Protein AF-A0A496Y6S0-F1 (afdb_monomer_lite)

Sequence (175 aa):
MVSLDLTGMTSREINRKLKELIKTEDEIEVVNTHSVHNFATALIGEGRITIRGSTGFYTGGFLEGPTLVVKGNTGWYTGDNMMSGEIIVEMNTGSNVAPSMLGGTIVVKGNSGSRAGWGMKGGNLIICGNVGRWTGKMTLGGRIIILGKVGEAIGESMYNGVIHVLDEAAEGKLG

Radius of gyration: 15.66 Å; chains: 1; bounding box: 40×30×44 Å

pLDDT: mean 98.22, std 1.47, range [82.19, 98.94]

Structure (mmCIF, N/CA/C/O backbone):
data_AF-A0A496Y6S0-F1
#
_entry.id   AF-A0A496Y6S0-F1
#
loop_
_atom_site.group_PDB
_atom_site.id
_atom_site.type_symbol
_atom_site.label_atom_id
_atom_site.label_alt_id
_atom_site.label_comp_id
_atom_site.label_asym_id
_atom_site.label_entity_id
_atom_site.label_seq_id
_atom_site.pdbx_PDB_ins_code
_atom_site.Cartn_x
_atom_site.Cartn_y
_atom_site.Cartn_z
_atom_site.occupancy
_atom_site.B_iso_or_equiv
_atom_site.auth_seq_id
_atom_site.auth_comp_id
_atom_site.auth_asym_id
_atom_site.auth_atom_id
_atom_site.pdbx_PDB_model_num
ATOM 1 N N . MET A 1 1 ? -19.495 -2.754 12.887 1.00 82.19 1 MET A N 1
ATOM 2 C CA . MET A 1 1 ? -18.918 -1.638 12.113 1.00 82.19 1 MET A CA 1
ATOM 3 C C . MET A 1 1 ? -19.092 -0.335 12.883 1.00 82.19 1 MET A C 1
ATOM 5 O O . MET A 1 1 ? -20.218 0.137 13.013 1.00 82.19 1 MET A O 1
ATOM 9 N N . VAL A 1 2 ? -17.998 0.226 13.404 1.00 96.81 2 VAL A N 1
ATOM 10 C CA . VAL A 1 2 ? -17.956 1.547 14.065 1.00 96.81 2 VAL A CA 1
ATOM 11 C C . VAL A 1 2 ? -17.439 2.609 13.087 1.00 96.81 2 VAL A C 1
ATOM 13 O O . VAL A 1 2 ? -16.637 2.288 12.215 1.00 96.81 2 VAL A O 1
ATOM 16 N N . SER A 1 3 ? -17.865 3.869 13.218 1.00 97.81 3 SER A N 1
ATOM 17 C CA . SER A 1 3 ? -17.358 4.982 12.399 1.00 97.81 3 SER A CA 1
ATOM 18 C C . SER A 1 3 ? -16.463 5.919 13.217 1.00 97.81 3 SER A C 1
ATOM 20 O O . SER A 1 3 ? -16.780 6.248 14.362 1.00 97.81 3 SER A O 1
ATOM 22 N N . LEU A 1 4 ? -15.342 6.346 12.633 1.00 98.38 4 LEU A N 1
ATOM 23 C CA . LEU A 1 4 ? -14.383 7.297 13.189 1.00 98.38 4 LEU A CA 1
ATOM 24 C C . LEU A 1 4 ? -14.234 8.500 12.246 1.00 98.38 4 LEU A C 1
ATOM 26 O O . LEU A 1 4 ? -13.678 8.391 11.152 1.00 98.38 4 LEU A O 1
ATOM 30 N N . ASP A 1 5 ? -14.698 9.660 12.699 1.00 98.38 5 ASP A N 1
ATOM 31 C CA . ASP A 1 5 ? -14.516 10.946 12.023 1.00 98.38 5 ASP A CA 1
ATOM 32 C C . ASP A 1 5 ? -13.201 11.597 12.471 1.00 98.38 5 ASP A C 1
ATOM 34 O O . ASP A 1 5 ? -12.959 11.723 13.671 1.00 98.38 5 ASP A O 1
ATOM 38 N N . LEU A 1 6 ? -12.347 11.989 11.520 1.00 98.38 6 LEU A N 1
ATOM 39 C CA . LEU A 1 6 ? -11.034 12.580 11.805 1.00 98.38 6 LEU A CA 1
ATOM 40 C C . LEU A 1 6 ? -11.040 14.116 11.874 1.00 98.38 6 LEU A C 1
ATOM 42 O O . LEU A 1 6 ? -9.980 14.722 12.054 1.00 98.38 6 LEU A O 1
ATOM 46 N N . THR A 1 7 ? -12.198 14.763 11.737 1.00 97.88 7 THR A N 1
ATOM 47 C CA . THR A 1 7 ? -12.316 16.227 11.739 1.00 97.88 7 THR A CA 1
ATOM 48 C C . THR A 1 7 ? -11.726 16.822 13.018 1.00 97.88 7 THR A C 1
ATOM 50 O O . THR A 1 7 ? -12.142 16.503 14.130 1.00 97.88 7 THR A O 1
ATOM 53 N N . GLY A 1 8 ? -10.741 17.710 12.859 1.00 96.94 8 GLY A N 1
ATOM 54 C CA . GLY A 1 8 ? -10.075 18.379 13.980 1.00 96.94 8 GLY A CA 1
ATOM 55 C C . GLY A 1 8 ? -9.137 17.489 14.805 1.00 96.94 8 GLY A C 1
ATOM 56 O O . GLY A 1 8 ? -8.588 17.968 15.793 1.00 96.94 8 GLY A O 1
ATOM 57 N N . MET A 1 9 ? -8.920 16.229 14.413 1.00 98.25 9 MET A N 1
ATOM 58 C CA . MET A 1 9 ? -8.005 15.323 15.106 1.00 98.25 9 MET A CA 1
ATOM 59 C C . MET A 1 9 ? -6.579 15.424 14.558 1.00 98.25 9 MET A C 1
ATOM 61 O O . MET A 1 9 ? -6.340 15.485 13.352 1.00 98.25 9 MET A O 1
ATOM 65 N N . THR A 1 10 ? -5.598 15.345 15.450 1.00 97.69 10 THR A N 1
ATOM 66 C CA . THR A 1 10 ? -4.185 15.190 15.081 1.00 97.69 10 THR A CA 1
ATOM 67 C C . THR A 1 10 ? -3.850 13.734 14.740 1.00 97.69 10 THR A C 1
ATOM 69 O O . THR A 1 10 ? -4.450 12.806 15.285 1.00 97.69 10 THR A O 1
ATOM 72 N N . SER A 1 11 ? -2.805 13.483 13.936 1.00 96.56 11 SER A N 1
ATOM 73 C CA . SER A 1 11 ? -2.339 12.112 13.636 1.00 96.56 11 SER A CA 1
ATOM 74 C C . SER A 1 11 ? -2.120 11.261 14.895 1.00 96.56 11 SER A C 1
ATOM 76 O O . SER A 1 11 ? -2.402 10.063 14.895 1.00 96.56 11 SER A O 1
ATOM 78 N N . ARG A 1 12 ? -1.643 11.855 15.997 1.00 97.88 12 ARG A N 1
ATOM 79 C CA . ARG A 1 12 ? -1.408 11.132 17.257 1.00 97.88 12 ARG A CA 1
ATOM 80 C C . ARG A 1 12 ? -2.712 10.670 17.905 1.00 97.88 12 ARG A C 1
ATOM 82 O O . ARG A 1 12 ? -2.788 9.538 18.379 1.00 97.88 12 ARG A O 1
ATOM 89 N N . GLU A 1 13 ? -3.727 11.528 17.929 1.00 98.44 13 GLU A N 1
ATOM 90 C CA . GLU A 1 13 ? -5.043 11.193 18.478 1.00 98.44 13 GLU A CA 1
ATOM 91 C C . GLU A 1 13 ? -5.731 10.118 17.649 1.00 98.44 13 GLU A C 1
ATOM 93 O O . GLU A 1 13 ? -6.278 9.176 18.219 1.00 98.44 13 GLU A O 1
ATOM 98 N N . ILE A 1 14 ? -5.622 10.221 16.323 1.00 98.50 14 ILE A N 1
ATOM 99 C CA . ILE A 1 14 ? -6.166 9.245 15.377 1.00 98.50 14 ILE A CA 1
ATOM 100 C C . ILE A 1 14 ? -5.557 7.867 15.633 1.00 98.50 14 ILE A C 1
ATOM 102 O O . ILE A 1 14 ? -6.287 6.912 15.884 1.00 98.50 14 ILE A O 1
ATOM 106 N N . ASN A 1 15 ? -4.224 7.755 15.652 1.00 98.44 15 ASN A N 1
ATOM 107 C CA . ASN A 1 15 ? -3.562 6.467 15.882 1.00 98.44 15 ASN A CA 1
ATOM 108 C C . ASN A 1 15 ? -3.866 5.893 17.266 1.00 98.44 15 ASN A C 1
ATOM 110 O O . ASN A 1 15 ? -4.074 4.690 17.392 1.00 98.44 15 ASN A O 1
ATOM 114 N N . ARG A 1 16 ? -3.932 6.732 18.306 1.00 98.62 16 ARG A N 1
ATOM 115 C CA . ARG A 1 16 ? -4.341 6.276 19.640 1.00 98.62 16 ARG A CA 1
ATOM 116 C C . ARG A 1 16 ? -5.763 5.716 19.610 1.00 98.62 16 ARG A C 1
ATOM 118 O O . ARG A 1 16 ? -6.000 4.659 20.176 1.00 98.62 16 ARG A O 1
ATOM 125 N N . LYS A 1 17 ? -6.695 6.399 18.942 1.00 98.44 17 LYS A N 1
ATOM 126 C CA . LYS A 1 17 ? -8.088 5.954 18.852 1.00 98.44 17 LYS A CA 1
ATOM 127 C C . LYS A 1 17 ? -8.214 4.649 18.067 1.00 98.44 17 LYS A C 1
ATOM 129 O O . LYS A 1 17 ? -8.893 3.748 18.540 1.00 98.44 17 LYS A O 1
ATOM 134 N N . LEU A 1 18 ? -7.514 4.517 16.939 1.00 98.50 18 LEU A N 1
ATOM 135 C CA . LEU A 1 18 ? -7.469 3.274 16.161 1.00 98.50 18 LEU A CA 1
ATOM 136 C C . LEU A 1 18 ? -6.934 2.097 16.984 1.00 98.50 18 LEU A C 1
ATOM 138 O O . LEU A 1 18 ? -7.529 1.027 16.943 1.00 98.50 18 LEU A O 1
ATOM 142 N N . LYS A 1 19 ? -5.869 2.301 17.774 1.00 98.38 19 LYS A N 1
ATOM 143 C CA . LYS A 1 19 ? -5.314 1.265 18.665 1.00 98.38 19 LYS A CA 1
ATOM 144 C C . LYS A 1 19 ? -6.300 0.787 19.723 1.00 98.38 19 LYS A C 1
ATOM 146 O O . LYS A 1 19 ? -6.219 -0.365 20.124 1.00 98.38 19 LYS A O 1
ATOM 151 N N . GLU A 1 20 ? -7.191 1.652 20.199 1.00 98.31 20 GLU A N 1
ATOM 152 C CA . GLU A 1 20 ? -8.236 1.233 21.136 1.00 98.31 20 GLU A CA 1
ATOM 153 C C . GLU A 1 20 ? -9.393 0.538 20.421 1.00 98.31 20 GLU A C 1
ATOM 155 O O . GLU A 1 20 ? -9.823 -0.518 20.868 1.00 98.31 20 GLU A O 1
ATOM 160 N N . LEU A 1 21 ? -9.856 1.087 19.294 1.00 98.38 21 LEU A N 1
ATOM 161 C CA . LEU A 1 21 ? -10.976 0.514 18.545 1.00 98.38 21 LEU A CA 1
ATOM 162 C C . LEU A 1 21 ? -10.656 -0.888 18.017 1.00 98.38 21 LEU A C 1
ATOM 164 O O . LEU A 1 21 ? -11.480 -1.779 18.149 1.00 98.38 21 LEU A O 1
ATOM 168 N N . ILE A 1 22 ? -9.453 -1.119 17.487 1.00 97.75 22 ILE A N 1
ATOM 169 C CA . ILE A 1 22 ? -9.102 -2.412 16.877 1.00 97.75 22 ILE A CA 1
ATOM 170 C C . ILE A 1 22 ? -9.018 -3.575 17.878 1.00 97.75 22 ILE A C 1
ATOM 172 O O . ILE A 1 22 ? -8.963 -4.732 17.486 1.00 97.75 22 ILE A O 1
ATOM 176 N N . LYS A 1 23 ? -8.999 -3.287 19.185 1.00 97.69 23 LYS A N 1
ATOM 177 C CA . LYS A 1 23 ? -9.045 -4.325 20.226 1.00 97.69 23 LYS A CA 1
ATOM 178 C C . LYS A 1 23 ? -10.447 -4.896 20.421 1.00 97.69 23 LYS A C 1
ATOM 180 O O . LYS A 1 23 ? -10.576 -5.969 21.000 1.00 97.69 23 LYS A O 1
ATOM 185 N N . THR A 1 24 ? -11.479 -4.144 20.045 1.00 97.31 24 THR A N 1
ATOM 186 C CA . THR A 1 24 ? -12.881 -4.483 20.328 1.00 97.31 24 THR A CA 1
ATOM 187 C C . THR A 1 24 ? -13.752 -4.523 19.079 1.00 97.31 24 THR A C 1
ATOM 189 O O . THR A 1 24 ? -14.864 -5.031 19.144 1.00 97.31 24 THR A O 1
ATOM 192 N N . GLU A 1 25 ? -13.273 -3.978 17.962 1.00 98.06 25 GLU A N 1
ATOM 193 C CA . GLU A 1 25 ? -14.028 -3.811 16.727 1.00 98.06 25 GLU A CA 1
ATOM 194 C C . GLU A 1 25 ? -13.308 -4.494 15.563 1.00 98.06 25 GLU A C 1
ATOM 196 O O . GLU A 1 25 ? -12.205 -4.094 15.188 1.00 98.06 25 GLU A O 1
ATOM 201 N N . ASP A 1 26 ? -13.979 -5.453 14.926 1.00 97.25 26 ASP A N 1
ATOM 202 C CA . ASP A 1 26 ? -13.454 -6.135 13.735 1.00 97.25 26 ASP A CA 1
ATOM 203 C C . ASP A 1 26 ? -13.571 -5.279 12.462 1.00 97.25 26 ASP A C 1
ATOM 205 O O . ASP A 1 26 ? -12.864 -5.505 11.479 1.00 97.25 26 ASP A O 1
ATOM 209 N N . GLU A 1 27 ? -14.466 -4.285 12.459 1.00 98.50 27 GLU A N 1
ATOM 210 C CA . GLU A 1 27 ? -14.721 -3.406 11.315 1.00 98.50 27 GLU A CA 1
ATOM 211 C C . GLU A 1 27 ? -14.843 -1.939 11.735 1.00 98.50 27 GLU A C 1
ATOM 213 O O . GLU A 1 27 ? -15.764 -1.552 12.464 1.00 98.50 27 GLU A O 1
ATOM 218 N N . ILE A 1 28 ? -13.954 -1.103 11.198 1.00 98.75 28 ILE A N 1
ATOM 219 C CA . ILE A 1 28 ? -13.896 0.338 11.460 1.00 98.75 28 ILE A CA 1
ATOM 220 C C . ILE A 1 28 ? -13.996 1.085 10.127 1.00 98.75 28 ILE A C 1
ATOM 222 O O . ILE A 1 28 ? -13.210 0.856 9.209 1.00 98.75 28 ILE A O 1
ATOM 226 N N . GLU A 1 29 ? -14.933 2.018 10.012 1.00 98.81 29 GLU A N 1
ATOM 227 C CA . GLU A 1 29 ? -14.994 2.972 8.908 1.00 98.81 29 GLU A CA 1
ATOM 228 C C . GLU A 1 29 ? -14.384 4.308 9.339 1.00 98.81 29 GLU A C 1
ATOM 230 O O . GLU A 1 29 ? -14.641 4.793 10.436 1.00 98.81 29 GLU A O 1
ATOM 235 N N . VAL A 1 30 ? -13.572 4.914 8.478 1.00 98.69 30 VAL A N 1
ATOM 236 C CA . VAL A 1 30 ? -12.914 6.197 8.738 1.00 98.69 30 VAL A CA 1
ATOM 237 C C . VAL A 1 30 ? -13.331 7.211 7.685 1.00 98.69 30 VAL A C 1
ATOM 239 O O . VAL A 1 30 ? -13.197 6.947 6.490 1.00 98.69 30 VAL A O 1
ATOM 242 N N . VAL A 1 31 ? -13.801 8.378 8.119 1.00 98.62 31 VAL A N 1
ATOM 243 C CA . VAL A 1 31 ? -14.306 9.460 7.256 1.00 98.62 31 VAL A CA 1
ATOM 244 C C . VAL A 1 31 ? -13.574 10.777 7.530 1.00 98.62 31 VAL A C 1
ATOM 246 O O . VAL A 1 31 ? -12.846 10.893 8.515 1.00 98.62 31 VAL A O 1
ATOM 249 N N . ASN A 1 32 ? -13.748 11.764 6.642 1.00 98.06 32 ASN A N 1
ATOM 250 C CA . ASN A 1 32 ? -13.146 13.101 6.762 1.00 98.06 32 ASN A CA 1
ATOM 251 C C . ASN A 1 32 ? -11.625 13.045 6.975 1.00 98.06 32 ASN A C 1
ATOM 253 O O . ASN A 1 32 ? -11.064 13.623 7.895 1.00 98.06 32 ASN A O 1
ATOM 257 N N . THR A 1 33 ? 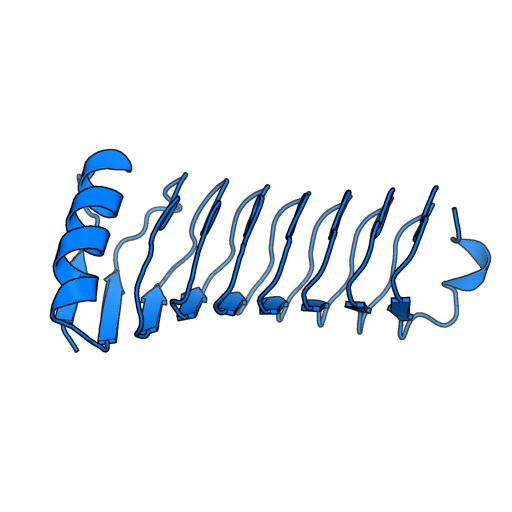-10.937 12.291 6.118 1.00 96.06 33 THR A N 1
ATOM 258 C CA . THR A 1 33 ? -9.537 11.899 6.340 1.00 96.06 33 THR A CA 1
ATOM 259 C C . THR A 1 33 ? -8.527 13.021 6.140 1.00 96.06 33 THR A C 1
ATOM 261 O O . THR A 1 33 ? -7.405 12.922 6.634 1.00 96.06 33 THR A O 1
ATOM 264 N N . HIS A 1 34 ? -8.895 14.046 5.364 1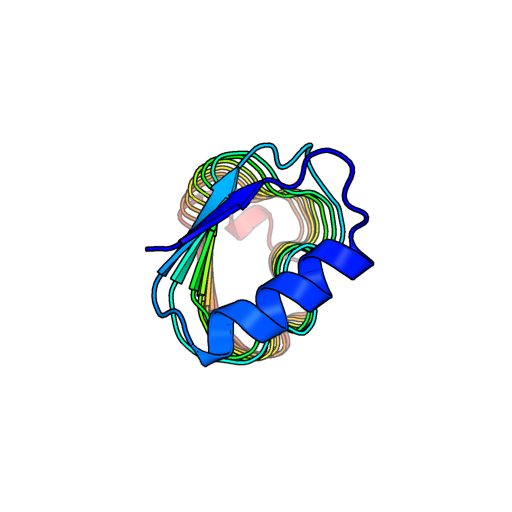.00 94.75 34 HIS A N 1
ATOM 265 C CA . HIS A 1 34 ? -8.072 15.217 5.046 1.00 94.75 34 HIS A CA 1
ATOM 266 C C . HIS A 1 34 ? -6.619 14.883 4.643 1.00 94.75 34 HIS A C 1
ATOM 268 O O . HIS A 1 34 ? -5.698 15.641 4.935 1.00 94.75 34 HIS A O 1
ATOM 274 N N . SER A 1 35 ? -6.401 13.739 3.976 1.00 96.44 35 SER A N 1
ATOM 275 C CA . SER A 1 35 ? -5.074 13.254 3.559 1.00 96.44 35 SER A CA 1
ATOM 276 C C . SER A 1 35 ? -4.044 13.199 4.698 1.00 96.44 35 SER A C 1
ATOM 278 O O . SER A 1 35 ? -2.849 13.430 4.488 1.00 96.44 35 SER A O 1
ATOM 280 N N . VAL A 1 36 ? -4.505 12.875 5.911 1.00 97.69 36 VAL A N 1
ATOM 281 C CA . VAL A 1 36 ? -3.677 12.867 7.120 1.00 97.69 36 VAL A CA 1
ATOM 282 C C . VAL A 1 36 ? -2.449 11.966 6.975 1.00 97.69 36 VAL A C 1
ATOM 284 O O . VAL A 1 36 ? -2.512 10.852 6.450 1.00 97.69 36 VAL A O 1
ATOM 287 N N . HIS A 1 37 ? -1.302 12.470 7.422 1.00 98.25 37 HIS A N 1
ATOM 288 C CA . HIS A 1 37 ? -0.036 11.742 7.426 1.00 98.25 37 HIS A CA 1
ATOM 289 C C . HIS A 1 37 ? 0.064 10.805 8.634 1.00 98.25 37 HIS A C 1
ATOM 291 O O . HIS A 1 37 ? -0.575 11.034 9.665 1.00 98.25 37 HIS A O 1
ATOM 297 N N . ASN A 1 38 ? 0.924 9.792 8.525 1.00 98.38 38 ASN A N 1
ATOM 298 C CA . ASN A 1 38 ? 1.180 8.790 9.560 1.00 98.38 38 ASN A CA 1
ATOM 299 C C . ASN A 1 38 ? -0.107 8.075 10.001 1.00 98.38 38 ASN A C 1
ATOM 301 O O . ASN A 1 38 ? -0.342 7.878 11.190 1.00 98.38 38 ASN A O 1
ATOM 305 N N . PHE A 1 39 ? -1.004 7.776 9.061 1.00 98.69 39 PHE A N 1
ATOM 306 C CA . PHE A 1 39 ? -2.257 7.093 9.369 1.00 98.69 39 PHE A CA 1
ATOM 307 C C . PHE A 1 39 ? -2.010 5.602 9.625 1.00 98.69 39 PHE A C 1
ATOM 309 O O . PHE A 1 39 ? -1.362 4.950 8.808 1.00 98.69 39 PHE A O 1
ATOM 316 N N . ALA A 1 40 ? -2.561 5.062 10.717 1.00 98.38 40 ALA A N 1
ATOM 317 C CA . ALA A 1 40 ? -2.410 3.660 11.125 1.00 98.38 40 ALA A CA 1
ATOM 318 C C . ALA A 1 40 ? -0.941 3.196 11.233 1.00 98.38 40 ALA A C 1
ATOM 320 O O . ALA A 1 40 ? -0.618 2.045 10.946 1.00 98.38 40 ALA A O 1
ATOM 321 N N . THR A 1 41 ? -0.042 4.096 11.639 1.00 98.06 41 THR A N 1
ATOM 322 C CA . THR A 1 41 ? 1.369 3.768 11.852 1.00 98.06 41 THR A CA 1
ATOM 323 C C . THR A 1 41 ? 1.543 2.996 13.164 1.00 98.06 41 THR A C 1
ATOM 325 O O . THR A 1 41 ? 1.031 3.413 14.209 1.00 98.06 41 THR A O 1
ATOM 328 N N . ALA A 1 42 ? 2.297 1.895 13.127 1.00 98.19 42 ALA A N 1
ATOM 329 C CA . ALA A 1 42 ? 2.510 0.979 14.250 1.00 98.19 42 ALA A CA 1
ATOM 330 C C . ALA A 1 42 ? 1.186 0.510 14.881 1.00 98.19 42 ALA A C 1
ATOM 332 O O . ALA A 1 42 ? 1.031 0.502 16.111 1.00 98.19 42 ALA A O 1
ATOM 333 N N . LEU A 1 43 ? 0.200 0.219 14.028 1.00 98.69 43 LEU A N 1
ATOM 334 C CA . LEU A 1 43 ? -1.057 -0.401 14.416 1.00 98.69 43 LEU A CA 1
ATOM 335 C C . LEU A 1 43 ? -0.884 -1.922 14.368 1.00 98.69 43 LEU A C 1
ATOM 337 O O . LEU A 1 43 ? -0.476 -2.471 13.347 1.00 98.69 43 LEU A O 1
ATOM 341 N N . ILE A 1 44 ? -1.195 -2.572 15.485 1.00 98.62 44 ILE A N 1
ATOM 342 C CA . ILE A 1 44 ? -1.071 -4.017 15.670 1.00 98.62 44 ILE A CA 1
ATOM 343 C C . ILE A 1 44 ? -2.446 -4.542 16.059 1.00 98.62 44 ILE A C 1
ATOM 345 O O . ILE A 1 44 ? -3.101 -3.939 16.915 1.00 98.62 44 ILE A O 1
ATOM 349 N N . GLY A 1 45 ? -2.879 -5.634 15.439 1.00 97.69 45 GLY A N 1
ATOM 350 C CA . GLY A 1 45 ? -4.157 -6.271 15.744 1.00 97.69 45 GLY A CA 1
ATOM 351 C C . GLY A 1 45 ? -4.721 -7.048 14.565 1.00 97.69 45 GLY A C 1
ATOM 352 O O . GLY A 1 45 ? -4.028 -7.319 13.589 1.00 97.69 45 GLY A O 1
ATOM 353 N N . GLU A 1 46 ? -6.004 -7.365 14.642 1.00 96.69 46 GLU A N 1
ATOM 354 C CA . GLU A 1 46 ? -6.756 -8.002 13.564 1.00 96.69 46 GLU A CA 1
ATOM 355 C C . GLU A 1 46 ? -7.979 -7.148 13.218 1.00 96.69 46 GLU A C 1
ATOM 357 O O . GLU A 1 46 ? -8.327 -6.222 13.946 1.00 96.69 46 GLU A O 1
ATOM 362 N N . GLY A 1 47 ? -8.602 -7.414 12.073 1.00 97.50 47 GLY A N 1
ATOM 363 C CA . GLY A 1 47 ? -9.770 -6.669 11.606 1.00 97.50 47 GLY A CA 1
ATOM 364 C C . GLY A 1 47 ? -9.492 -5.751 10.417 1.00 97.50 47 GLY A C 1
ATOM 365 O O . GLY A 1 47 ? -8.393 -5.697 9.851 1.00 97.50 47 GLY A O 1
ATOM 366 N N . ARG A 1 48 ? -10.543 -5.050 9.990 1.00 98.75 48 ARG A N 1
ATOM 367 C CA . ARG A 1 48 ? -10.604 -4.303 8.734 1.00 98.75 48 ARG A CA 1
ATOM 368 C C . ARG A 1 48 ? -10.952 -2.842 8.976 1.00 98.75 48 ARG A C 1
ATOM 370 O O . ARG A 1 48 ? -12.024 -2.508 9.475 1.00 98.75 48 ARG A O 1
ATOM 377 N N . ILE A 1 49 ? -10.084 -1.954 8.506 1.00 98.81 49 ILE A N 1
ATOM 378 C CA . ILE A 1 49 ? -10.300 -0.509 8.529 1.00 98.81 49 ILE A CA 1
ATOM 379 C C . ILE A 1 49 ? -10.557 -0.038 7.100 1.00 98.81 49 ILE A C 1
ATOM 381 O O . ILE A 1 49 ? -9.691 -0.158 6.237 1.00 98.81 49 ILE A O 1
ATOM 385 N N . THR A 1 50 ? -11.742 0.512 6.839 1.00 98.88 50 THR A N 1
ATOM 386 C CA . THR A 1 50 ? -12.101 1.098 5.541 1.00 98.88 50 THR A CA 1
ATOM 387 C C . THR A 1 50 ? -12.037 2.616 5.617 1.00 98.88 50 THR A C 1
ATOM 389 O O . THR A 1 50 ? -12.788 3.248 6.350 1.00 98.88 50 THR A O 1
ATOM 392 N N . ILE A 1 51 ? -11.160 3.216 4.821 1.00 98.75 51 ILE A N 1
ATOM 393 C CA . ILE A 1 51 ? -10.878 4.644 4.812 1.00 98.75 51 ILE A CA 1
ATOM 394 C C . ILE A 1 51 ? -11.600 5.291 3.624 1.00 98.75 51 ILE A C 1
ATOM 396 O O . ILE A 1 51 ? -11.211 5.110 2.467 1.00 98.75 51 ILE A O 1
ATOM 400 N N . ARG A 1 52 ? -12.658 6.061 3.901 1.00 98.50 52 ARG A N 1
ATOM 401 C CA . ARG A 1 52 ? -13.474 6.806 2.927 1.00 98.50 52 ARG A CA 1
ATOM 402 C C . ARG A 1 52 ? -12.795 8.115 2.526 1.00 98.50 52 ARG A C 1
ATOM 404 O O . ARG A 1 52 ? -13.249 9.206 2.855 1.00 98.50 52 ARG A O 1
ATOM 411 N N . GLY A 1 53 ? -11.684 8.001 1.812 1.00 98.25 53 GLY A N 1
ATOM 412 C CA . GLY A 1 53 ? -10.924 9.151 1.341 1.00 98.25 53 GLY A CA 1
ATOM 413 C C . GLY A 1 53 ? -9.476 8.794 1.053 1.00 98.25 53 GLY A C 1
ATOM 414 O O . GLY A 1 53 ? -9.117 7.620 0.975 1.00 98.25 53 GLY A O 1
ATOM 415 N N . SER A 1 54 ? -8.650 9.825 0.890 1.00 98.75 54 SER A N 1
ATOM 416 C CA . SER A 1 54 ? -7.201 9.669 0.736 1.00 98.75 54 SER A CA 1
ATOM 417 C C . SER A 1 54 ? -6.498 9.800 2.086 1.00 98.75 54 SER A C 1
ATOM 419 O O . SER A 1 54 ? -6.980 10.503 2.976 1.00 98.75 54 SER A O 1
ATOM 421 N N . THR A 1 55 ? -5.340 9.171 2.226 1.00 98.69 55 THR A N 1
ATOM 422 C CA . THR A 1 55 ? -4.400 9.387 3.334 1.00 98.69 55 THR A CA 1
ATOM 423 C C . THR A 1 55 ? -3.079 9.928 2.793 1.00 98.69 55 THR A C 1
ATOM 425 O O . THR A 1 55 ? -2.852 10.004 1.585 1.00 98.69 55 THR A O 1
ATOM 428 N N . GLY A 1 56 ? -2.202 10.369 3.686 1.00 98.31 56 GLY A N 1
ATOM 429 C CA . GLY A 1 56 ? -0.944 11.001 3.326 1.00 98.31 56 GLY A CA 1
ATOM 430 C C . GLY A 1 56 ? 0.271 10.087 3.453 1.00 98.31 56 GLY A C 1
ATOM 431 O O . GLY A 1 56 ? 0.198 8.878 3.223 1.00 98.31 56 GLY A O 1
ATOM 432 N N . PHE A 1 57 ? 1.413 10.690 3.787 1.00 98.56 57 PHE A N 1
ATOM 433 C CA . PHE A 1 57 ? 2.693 9.989 3.908 1.00 98.56 57 PHE A CA 1
ATOM 434 C C . PHE A 1 57 ? 2.665 8.946 5.030 1.00 98.56 57 PHE A C 1
ATOM 436 O O . PHE A 1 57 ? 1.950 9.132 6.014 1.00 98.56 57 PHE A O 1
ATOM 443 N N . TYR A 1 58 ? 3.446 7.872 4.889 1.00 98.69 58 TYR A N 1
ATOM 444 C CA . TYR A 1 58 ? 3.618 6.820 5.906 1.00 98.69 58 TYR A CA 1
ATOM 445 C C . TYR A 1 58 ? 2.324 6.105 6.330 1.00 98.69 58 TYR A C 1
ATOM 447 O O . TYR A 1 58 ? 2.197 5.627 7.460 1.00 98.69 58 TYR A O 1
ATOM 455 N N . THR A 1 59 ? 1.341 6.027 5.428 1.00 98.81 59 THR A N 1
ATOM 456 C CA . THR A 1 59 ? 0.109 5.259 5.669 1.00 98.81 59 THR A CA 1
ATOM 457 C C . THR A 1 59 ? 0.454 3.791 5.916 1.00 98.81 59 THR A C 1
ATOM 459 O O . THR A 1 59 ? 1.094 3.171 5.070 1.00 98.81 59 THR A O 1
ATOM 462 N N . GLY A 1 60 ? 0.034 3.236 7.054 1.00 98.75 60 GLY A N 1
ATOM 463 C CA . GLY A 1 60 ? 0.283 1.840 7.420 1.00 98.75 60 GLY A CA 1
ATOM 464 C C . GLY A 1 60 ? 1.761 1.505 7.644 1.00 98.75 60 GLY A C 1
ATOM 465 O O . GLY A 1 60 ? 2.155 0.353 7.488 1.00 98.75 60 GLY A O 1
ATOM 466 N N . GLY A 1 61 ? 2.602 2.495 7.964 1.00 98.56 61 GLY A N 1
ATOM 467 C CA . GLY A 1 61 ? 3.987 2.223 8.349 1.00 98.56 61 GLY A CA 1
ATOM 468 C C . GLY A 1 61 ? 4.042 1.347 9.605 1.00 98.56 61 GLY A C 1
ATOM 469 O O . GLY A 1 61 ? 3.292 1.586 10.547 1.00 98.56 61 GLY A O 1
ATOM 470 N N . PHE A 1 62 ? 4.911 0.344 9.643 1.00 98.69 62 PHE A N 1
ATOM 471 C CA . PHE A 1 62 ? 5.009 -0.628 10.735 1.00 98.69 62 PHE A CA 1
ATOM 472 C C . PHE A 1 62 ? 3.697 -1.370 11.053 1.00 98.69 62 PHE A C 1
ATOM 474 O O . PHE A 1 62 ? 3.459 -1.732 12.202 1.00 98.69 62 PHE A O 1
ATOM 481 N N . LEU A 1 63 ? 2.811 -1.548 10.066 1.00 98.81 63 LEU A N 1
ATOM 482 C CA . LEU A 1 63 ? 1.569 -2.302 10.245 1.00 98.81 63 LEU A CA 1
ATOM 483 C C . LEU A 1 63 ? 1.870 -3.788 10.500 1.00 98.81 63 LEU A C 1
ATOM 485 O O . LEU A 1 63 ? 2.716 -4.382 9.821 1.00 98.81 63 LEU A O 1
ATOM 489 N N . GLU A 1 64 ? 1.159 -4.372 11.463 1.00 98.75 64 GLU A N 1
ATOM 490 C CA . GLU A 1 64 ? 1.288 -5.780 11.839 1.00 98.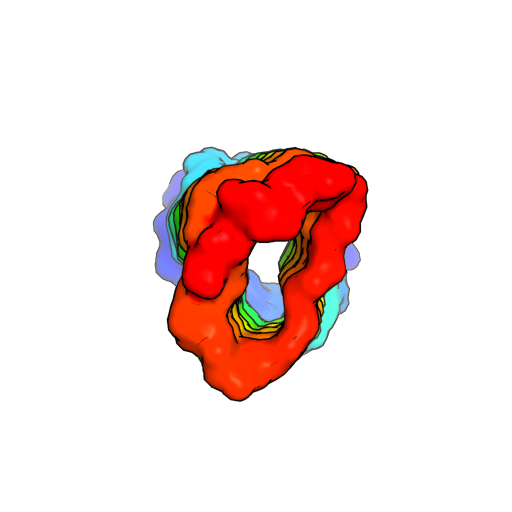75 64 GLU A CA 1
ATOM 491 C C . GLU A 1 64 ? -0.092 -6.389 12.109 1.00 98.75 64 GLU A C 1
ATOM 493 O O . GLU A 1 64 ? -0.614 -6.321 13.223 1.00 98.75 64 GLU A O 1
ATOM 498 N N . GLY A 1 65 ? -0.690 -6.959 11.061 1.00 98.50 65 GLY A N 1
ATOM 499 C CA . GLY A 1 65 ? -1.890 -7.796 11.149 1.00 98.50 65 GLY A CA 1
ATOM 500 C C . GLY A 1 65 ? -3.133 -7.238 10.442 1.00 98.50 65 GLY A C 1
ATOM 501 O O . GLY A 1 65 ? -3.686 -7.949 9.601 1.00 98.50 65 GLY A O 1
ATOM 502 N N . PRO A 1 66 ? -3.571 -5.985 10.683 1.00 98.56 66 PRO A N 1
ATOM 503 C CA . PRO A 1 66 ? -4.844 -5.495 10.161 1.00 98.56 66 PRO A CA 1
ATOM 504 C C . PRO A 1 66 ? -4.897 -5.371 8.639 1.00 98.56 66 PRO A C 1
ATOM 506 O O . PRO A 1 66 ? -3.879 -5.258 7.953 1.00 98.56 66 PRO A O 1
ATOM 509 N N . THR A 1 67 ? -6.120 -5.282 8.117 1.00 98.94 67 THR A N 1
ATOM 510 C CA . THR A 1 67 ? -6.388 -4.890 6.730 1.00 98.94 67 THR A CA 1
ATOM 511 C C . THR A 1 67 ? -6.788 -3.419 6.653 1.00 98.94 67 THR A C 1
ATOM 513 O O . THR A 1 67 ? -7.809 -3.019 7.213 1.00 98.94 67 THR A O 1
ATOM 516 N N . LEU A 1 68 ? -6.039 -2.611 5.904 1.00 98.88 68 LEU A N 1
ATOM 517 C CA . LEU A 1 68 ? -6.384 -1.226 5.576 1.00 98.88 68 LEU A CA 1
ATOM 518 C C . LEU A 1 68 ? -6.911 -1.140 4.143 1.00 98.88 68 LEU A C 1
ATOM 520 O O . LEU A 1 68 ? -6.233 -1.546 3.204 1.00 98.88 68 LEU A O 1
ATOM 524 N N . VAL A 1 69 ? -8.090 -0.552 3.948 1.00 98.94 69 VAL A N 1
ATOM 525 C CA . VAL A 1 69 ? -8.675 -0.323 2.617 1.00 98.94 69 VAL A CA 1
ATOM 526 C C . VAL A 1 69 ? -8.877 1.161 2.384 1.00 98.94 69 VAL A C 1
ATOM 528 O O . VAL A 1 69 ? -9.840 1.750 2.868 1.00 98.94 69 VAL A O 1
ATOM 531 N N . VAL A 1 70 ? -7.982 1.769 1.613 1.00 98.94 70 VAL A N 1
ATOM 532 C CA . VAL A 1 70 ? -8.020 3.189 1.262 1.00 98.94 70 VAL A CA 1
ATOM 533 C C . VAL A 1 70 ? -8.792 3.371 -0.038 1.00 98.94 70 VAL A C 1
ATOM 535 O O . VAL A 1 70 ? -8.341 2.954 -1.103 1.00 98.94 70 VAL A O 1
ATOM 538 N N . LYS A 1 71 ? -9.965 4.008 0.042 1.00 98.81 71 LYS A N 1
ATOM 539 C CA . LYS A 1 71 ? -10.823 4.286 -1.124 1.00 98.81 71 LYS A CA 1
ATOM 540 C C . LYS A 1 71 ? -10.254 5.364 -2.054 1.00 98.81 71 LYS A C 1
ATOM 542 O O . LYS A 1 71 ? -10.643 5.437 -3.214 1.00 98.81 71 LYS A O 1
ATOM 547 N N . GLY A 1 72 ? -9.362 6.211 -1.546 1.00 98.69 72 GLY A N 1
ATOM 548 C CA . GLY A 1 72 ? -8.661 7.244 -2.304 1.00 98.69 72 GLY A CA 1
ATOM 549 C C . GLY A 1 72 ? -7.207 6.890 -2.615 1.00 98.69 72 GLY A C 1
ATOM 550 O O . GLY A 1 72 ? -6.853 5.730 -2.822 1.00 98.69 72 GLY A O 1
ATOM 551 N N . ASN A 1 73 ? -6.366 7.926 -2.653 1.00 98.88 73 ASN A N 1
ATOM 552 C CA . ASN A 1 73 ? -4.922 7.808 -2.846 1.00 98.88 73 ASN A CA 1
ATOM 553 C C . ASN A 1 73 ? -4.195 7.697 -1.499 1.00 98.88 73 ASN A C 1
ATOM 555 O O . ASN A 1 73 ? -4.724 8.103 -0.460 1.00 98.88 73 ASN A O 1
ATOM 559 N N . THR A 1 74 ? -2.948 7.239 -1.532 1.00 98.88 74 THR A N 1
ATOM 560 C CA . THR A 1 74 ? -2.018 7.376 -0.405 1.00 98.88 74 THR A CA 1
ATOM 561 C C . THR A 1 74 ? -0.767 8.154 -0.805 1.00 98.88 74 THR A C 1
ATOM 563 O O . THR A 1 74 ? -0.409 8.271 -1.981 1.00 98.88 74 THR A O 1
ATOM 566 N N . GLY A 1 75 ? -0.082 8.711 0.189 1.00 98.62 75 GLY A N 1
ATOM 567 C CA . GLY A 1 75 ? 1.156 9.448 -0.014 1.00 98.62 75 GLY A CA 1
ATOM 568 C C . GLY A 1 75 ? 2.399 8.562 -0.155 1.00 98.62 75 GLY A C 1
ATOM 569 O O . GLY A 1 75 ? 2.333 7.349 -0.363 1.00 98.62 75 GLY A O 1
ATOM 570 N N . TRP A 1 76 ? 3.566 9.199 -0.045 1.00 98.75 76 TRP A N 1
ATOM 571 C CA . TRP A 1 76 ? 4.866 8.531 -0.076 1.00 98.75 76 TRP A CA 1
ATOM 572 C C . TRP A 1 76 ? 5.037 7.599 1.130 1.00 98.75 76 TRP A C 1
ATOM 574 O O . TRP A 1 76 ? 4.446 7.851 2.181 1.00 98.75 76 TRP A O 1
ATOM 584 N N . TYR A 1 77 ? 5.866 6.560 1.006 1.00 98.81 77 TYR A N 1
ATOM 585 C CA . TYR A 1 77 ? 6.188 5.654 2.124 1.00 98.81 77 TYR A CA 1
ATOM 586 C C . TYR A 1 77 ? 4.994 4.842 2.654 1.00 98.81 77 TYR A C 1
ATOM 588 O O . TYR A 1 77 ? 4.951 4.459 3.819 1.00 98.81 77 TYR A O 1
ATOM 596 N N . THR A 1 78 ? 3.996 4.571 1.810 1.00 98.88 78 THR A N 1
ATOM 597 C CA . THR A 1 78 ? 2.878 3.690 2.190 1.00 98.88 78 THR A CA 1
ATOM 598 C C . THR A 1 78 ? 3.397 2.281 2.475 1.00 98.88 78 THR A C 1
ATOM 600 O O . THR A 1 78 ? 4.083 1.712 1.629 1.00 98.88 78 THR A O 1
ATOM 603 N N . GLY A 1 79 ? 3.072 1.724 3.644 1.00 98.81 79 GLY A N 1
ATOM 604 C CA . GLY A 1 79 ? 3.536 0.403 4.079 1.00 98.81 79 GLY A CA 1
ATOM 605 C C . GLY A 1 79 ? 5.026 0.331 4.421 1.00 98.81 79 GLY A C 1
ATOM 606 O O . GLY A 1 79 ? 5.637 -0.726 4.271 1.00 98.81 79 GLY A O 1
ATOM 607 N N . ASP A 1 80 ? 5.627 1.451 4.831 1.00 98.75 80 ASP A N 1
ATOM 608 C CA . ASP A 1 80 ? 7.019 1.498 5.288 1.00 98.75 80 ASP A CA 1
ATOM 609 C C . ASP A 1 80 ? 7.276 0.514 6.424 1.00 98.75 80 ASP A C 1
ATOM 611 O O . ASP A 1 80 ? 6.568 0.531 7.428 1.00 98.75 80 ASP A O 1
ATOM 615 N N . ASN A 1 81 ? 8.284 -0.342 6.250 1.00 98.69 81 ASN A N 1
ATOM 616 C CA . ASN A 1 81 ? 8.620 -1.412 7.173 1.00 98.69 81 ASN A CA 1
ATOM 617 C C . ASN A 1 81 ? 7.367 -2.191 7.599 1.00 98.69 81 ASN A C 1
ATOM 619 O O . ASN A 1 81 ? 7.188 -2.370 8.781 1.00 98.69 81 ASN A O 1
ATOM 623 N N . MET A 1 82 ? 6.450 -2.588 6.714 1.00 98.75 82 MET A N 1
ATOM 624 C CA . MET A 1 82 ? 5.280 -3.400 7.102 1.00 98.75 82 MET A CA 1
ATOM 625 C C . MET A 1 82 ? 5.683 -4.853 7.441 1.00 98.75 82 MET A C 1
ATOM 627 O O . MET A 1 82 ? 6.518 -5.435 6.743 1.00 98.75 82 MET A O 1
ATOM 631 N N . MET A 1 83 ? 5.120 -5.437 8.511 1.00 98.75 83 MET A N 1
ATOM 632 C CA . MET A 1 83 ? 5.454 -6.788 9.011 1.00 98.75 83 MET A CA 1
ATOM 633 C C . MET A 1 83 ? 4.475 -7.849 8.509 1.00 98.75 83 MET A C 1
ATOM 635 O O . MET A 1 83 ? 4.888 -8.931 8.095 1.00 98.75 83 MET A O 1
ATOM 639 N N . SER A 1 84 ? 3.179 -7.560 8.586 1.00 98.75 84 SER A N 1
ATOM 640 C CA . SER A 1 84 ? 2.092 -8.475 8.231 1.00 98.75 84 SER A CA 1
ATOM 641 C C . SER A 1 84 ? 0.788 -7.694 8.029 1.00 98.75 84 SER A C 1
ATOM 643 O O . SER A 1 84 ? 0.731 -6.492 8.292 1.00 98.75 84 SER A O 1
ATOM 645 N N . GLY A 1 85 ? -0.267 -8.369 7.572 1.00 98.62 85 GLY A N 1
ATOM 646 C CA . GLY A 1 85 ? -1.556 -7.753 7.244 1.00 98.62 85 GLY A CA 1
ATOM 647 C C . GLY A 1 85 ? -1.663 -7.343 5.779 1.00 98.62 85 GLY A C 1
ATOM 648 O O . GLY A 1 85 ? -0.883 -7.799 4.932 1.00 98.62 85 GLY A O 1
ATOM 649 N N . GLU A 1 86 ? -2.628 -6.474 5.478 1.00 98.94 86 GLU A N 1
ATOM 650 C CA . GLU A 1 86 ? -2.927 -6.055 4.108 1.00 98.94 86 GLU A CA 1
ATOM 651 C C . GLU A 1 86 ? -3.165 -4.546 3.983 1.00 98.94 86 GLU A C 1
ATOM 653 O O . GLU A 1 86 ? -3.835 -3.937 4.814 1.00 98.94 86 GLU A O 1
ATOM 658 N N . ILE A 1 87 ? -2.670 -3.933 2.906 1.00 98.94 87 ILE A N 1
ATOM 659 C CA . ILE A 1 87 ? -3.026 -2.560 2.523 1.00 98.94 87 ILE A CA 1
ATOM 660 C C . ILE A 1 87 ? -3.542 -2.570 1.087 1.00 98.94 87 ILE A C 1
ATOM 662 O O . ILE A 1 87 ? -2.814 -2.906 0.158 1.00 98.94 87 ILE A O 1
ATOM 666 N N . ILE A 1 88 ? -4.791 -2.159 0.890 1.00 98.94 88 ILE A N 1
ATOM 667 C CA . ILE A 1 88 ? -5.437 -2.053 -0.419 1.00 98.94 88 ILE A CA 1
ATOM 668 C C . ILE A 1 88 ? -5.702 -0.576 -0.702 1.00 98.94 88 ILE A C 1
ATOM 670 O O . ILE A 1 88 ? -6.516 0.052 -0.028 1.00 98.94 88 ILE A O 1
ATOM 674 N N . VAL A 1 89 ? -5.045 -0.026 -1.719 1.00 98.94 89 VAL A N 1
ATOM 675 C CA . VAL A 1 89 ? -5.248 1.345 -2.201 1.00 98.94 89 VAL A CA 1
ATOM 676 C C . VAL A 1 89 ? -6.034 1.293 -3.504 1.00 98.94 89 VAL A C 1
ATOM 678 O O . VAL A 1 89 ? -5.573 0.729 -4.495 1.00 98.94 89 VAL A O 1
ATOM 681 N N . GLU A 1 90 ? -7.242 1.857 -3.515 1.00 98.88 90 GLU A N 1
ATOM 682 C CA . GLU A 1 90 ? -8.123 1.798 -4.688 1.00 98.88 90 GLU A CA 1
ATOM 683 C C . GLU A 1 90 ? -7.736 2.770 -5.803 1.00 98.88 90 GLU A C 1
ATOM 685 O O . GLU A 1 90 ? -8.142 2.566 -6.946 1.00 98.88 90 GLU A O 1
ATOM 690 N N . MET A 1 91 ? -6.936 3.789 -5.493 1.00 98.81 91 MET A N 1
ATOM 691 C CA . MET A 1 91 ? -6.370 4.707 -6.479 1.00 98.81 91 MET A CA 1
ATOM 692 C C . MET A 1 91 ? -4.840 4.580 -6.518 1.00 98.81 91 MET A C 1
ATOM 694 O O . MET A 1 91 ? -4.314 3.474 -6.634 1.00 98.81 91 MET A O 1
ATOM 698 N N . ASN A 1 92 ? -4.115 5.697 -6.468 1.00 98.88 92 ASN A N 1
ATOM 699 C CA . ASN A 1 92 ? -2.669 5.745 -6.656 1.00 98.88 92 ASN A CA 1
ATOM 700 C C . ASN A 1 92 ? -1.929 5.868 -5.322 1.00 98.88 92 ASN A C 1
ATOM 702 O O . ASN A 1 92 ? -2.467 6.382 -4.338 1.00 98.88 92 ASN A O 1
ATOM 706 N N . THR A 1 93 ? -0.658 5.478 -5.327 1.00 98.81 93 THR A N 1
ATOM 707 C CA . THR A 1 93 ? 0.285 5.775 -4.247 1.00 98.81 93 THR A CA 1
ATOM 708 C C . THR A 1 93 ? 1.352 6.759 -4.701 1.00 98.81 93 THR A C 1
ATOM 710 O O . THR A 1 93 ? 1.670 6.892 -5.885 1.00 98.81 93 THR A O 1
ATOM 713 N N . GLY A 1 94 ? 1.962 7.431 -3.730 1.00 98.62 94 GLY A N 1
ATOM 714 C CA . GLY A 1 94 ? 3.179 8.199 -3.942 1.00 98.62 94 GLY A CA 1
ATOM 715 C C . GLY A 1 94 ? 4.401 7.354 -4.323 1.00 98.62 94 GLY A C 1
ATOM 716 O O . GLY A 1 94 ? 4.314 6.155 -4.587 1.00 98.62 94 GLY A O 1
ATOM 717 N N . SER A 1 95 ? 5.573 7.991 -4.323 1.00 98.69 95 SER A N 1
ATOM 718 C CA . SER A 1 95 ? 6.852 7.275 -4.428 1.00 98.69 95 SER A CA 1
ATOM 719 C C . SER A 1 95 ? 7.132 6.466 -3.162 1.00 98.69 95 SER A C 1
ATOM 721 O O . SER A 1 95 ? 6.575 6.746 -2.099 1.00 98.69 95 SER A O 1
ATOM 723 N N . ASN A 1 96 ? 8.040 5.497 -3.262 1.00 98.50 96 ASN A N 1
ATOM 724 C CA . ASN A 1 96 ? 8.486 4.697 -2.128 1.00 98.50 96 ASN A CA 1
ATOM 725 C C . ASN A 1 96 ? 7.335 3.933 -1.458 1.00 98.50 96 ASN A C 1
ATOM 727 O O . ASN A 1 96 ? 7.219 3.976 -0.246 1.00 98.50 96 ASN A O 1
ATOM 731 N N . VAL A 1 97 ? 6.452 3.269 -2.206 1.00 98.81 97 VAL A N 1
ATOM 732 C CA . VAL A 1 97 ? 5.521 2.290 -1.608 1.00 98.81 97 VAL A CA 1
ATOM 733 C C . VAL A 1 97 ? 6.289 1.033 -1.171 1.00 98.81 97 VAL A C 1
ATOM 735 O O . VAL A 1 97 ? 7.240 0.643 -1.845 1.00 98.81 97 VAL A O 1
ATOM 738 N N . ALA A 1 98 ? 5.896 0.417 -0.056 1.00 98.75 98 ALA A N 1
ATOM 739 C CA . ALA A 1 98 ? 6.501 -0.777 0.547 1.00 98.75 98 ALA A CA 1
ATOM 740 C C . ALA A 1 98 ? 8.030 -0.733 0.822 1.00 98.75 98 ALA A C 1
ATOM 742 O O . ALA A 1 98 ? 8.719 -1.734 0.589 1.00 98.75 98 ALA A O 1
ATOM 743 N N . PRO A 1 99 ? 8.620 0.385 1.285 1.00 98.62 99 PRO A N 1
ATOM 744 C CA . PRO A 1 99 ? 10.048 0.431 1.547 1.00 98.62 99 PRO A CA 1
ATOM 745 C C . PRO A 1 99 ? 10.378 -0.444 2.755 1.00 98.62 99 PRO A C 1
ATOM 747 O O . PRO A 1 99 ? 9.693 -0.398 3.772 1.00 98.62 99 PRO A O 1
ATOM 750 N N . SER A 1 100 ? 11.428 -1.258 2.645 1.00 98.50 100 SER A N 1
ATOM 751 C CA . SER A 1 100 ? 11.875 -2.172 3.710 1.00 98.50 100 SER A CA 1
ATOM 752 C C . SER A 1 100 ? 10.806 -3.135 4.255 1.00 98.50 100 SER A C 1
ATOM 754 O O . SER A 1 100 ? 10.988 -3.686 5.340 1.00 98.50 100 SER A O 1
ATOM 756 N N . MET A 1 101 ? 9.710 -3.363 3.520 1.00 98.69 101 MET A N 1
ATOM 757 C CA . MET A 1 101 ? 8.634 -4.278 3.912 1.00 98.69 101 MET A CA 1
ATOM 758 C C . MET A 1 101 ? 9.186 -5.684 4.185 1.00 98.69 101 MET A C 1
ATOM 760 O O . MET A 1 101 ? 9.976 -6.214 3.401 1.00 98.69 101 MET A O 1
ATOM 764 N N . LEU A 1 102 ? 8.790 -6.268 5.317 1.00 98.69 102 LEU A N 1
ATOM 765 C CA . LEU A 1 102 ? 9.230 -7.585 5.775 1.00 98.69 102 LEU A CA 1
ATOM 766 C C . LEU A 1 102 ? 8.217 -8.682 5.427 1.00 98.69 102 LEU A C 1
ATOM 768 O O . LEU A 1 102 ? 8.617 -9.813 5.156 1.00 98.69 102 LEU A O 1
ATOM 772 N N . GLY A 1 103 ? 6.923 -8.357 5.408 1.00 98.25 103 GLY A N 1
ATOM 773 C CA . GLY A 1 103 ? 5.848 -9.311 5.147 1.00 98.25 103 GLY A CA 1
ATOM 774 C C . GLY A 1 103 ? 4.484 -8.638 4.986 1.00 98.25 103 GLY A C 1
ATOM 775 O O . GLY A 1 103 ? 4.365 -7.420 5.094 1.00 98.25 103 GLY A O 1
ATOM 776 N N . GLY A 1 104 ? 3.454 -9.440 4.698 1.00 98.75 104 GLY A N 1
ATOM 777 C CA . GLY A 1 104 ? 2.109 -8.967 4.349 1.00 98.75 104 GLY A CA 1
ATOM 778 C C . GLY A 1 104 ? 1.914 -8.738 2.848 1.00 98.75 104 GLY A C 1
ATOM 779 O O . GLY A 1 104 ? 2.744 -9.151 2.029 1.00 98.75 104 GLY A O 1
ATOM 780 N N . THR A 1 105 ? 0.813 -8.075 2.491 1.00 98.94 105 THR A N 1
ATOM 781 C CA . THR A 1 105 ? 0.452 -7.792 1.095 1.00 98.94 105 THR A CA 1
ATOM 782 C C . THR A 1 105 ? 0.010 -6.342 0.914 1.00 98.94 105 THR A C 1
ATOM 784 O O . THR A 1 105 ? -0.859 -5.853 1.628 1.00 98.94 105 THR A O 1
ATOM 787 N N . ILE A 1 106 ? 0.562 -5.651 -0.083 1.00 98.94 106 ILE A N 1
ATOM 788 C CA . ILE A 1 106 ? 0.102 -4.324 -0.502 1.00 98.94 106 ILE A CA 1
ATOM 789 C C . ILE A 1 106 ? -0.409 -4.411 -1.937 1.00 98.94 106 ILE A C 1
ATOM 791 O O . ILE A 1 106 ? 0.314 -4.859 -2.823 1.00 98.94 106 ILE A O 1
ATOM 795 N N . VAL A 1 107 ? -1.641 -3.959 -2.171 1.00 98.94 107 VAL A N 1
ATOM 796 C CA . VAL A 1 107 ? -2.267 -3.877 -3.495 1.00 98.94 107 VAL A CA 1
ATOM 797 C C . VAL A 1 107 ? -2.574 -2.422 -3.821 1.00 98.94 107 VAL A C 1
ATOM 799 O O . VAL A 1 107 ? -3.352 -1.773 -3.126 1.00 98.94 107 VAL A O 1
ATOM 802 N N . VAL A 1 108 ? -2.018 -1.922 -4.918 1.00 98.94 108 VAL A N 1
ATOM 803 C CA . VAL A 1 108 ? -2.313 -0.601 -5.477 1.00 98.94 108 VAL A CA 1
ATOM 804 C C . VAL A 1 108 ? -3.068 -0.795 -6.784 1.00 98.94 108 VAL A C 1
ATOM 806 O O . VAL A 1 108 ? -2.505 -1.291 -7.758 1.00 98.94 108 VAL A O 1
ATOM 809 N N . LYS A 1 109 ? -4.350 -0.420 -6.828 1.00 98.88 109 LYS A N 1
ATOM 810 C CA . LYS A 1 109 ? -5.167 -0.570 -8.046 1.00 98.88 109 LYS A CA 1
ATOM 811 C C . LYS A 1 109 ? -4.787 0.430 -9.143 1.00 98.88 109 LYS A C 1
ATOM 813 O O . LYS A 1 109 ? -5.021 0.153 -10.315 1.00 98.88 109 LYS A O 1
ATOM 818 N N . GLY A 1 110 ? -4.235 1.583 -8.776 1.00 98.81 110 GLY A N 1
ATOM 819 C CA . GLY A 1 110 ? -3.731 2.595 -9.699 1.00 98.81 110 GLY A CA 1
ATOM 820 C C . GLY A 1 110 ? -2.219 2.520 -9.905 1.00 98.81 110 GLY A C 1
ATOM 821 O O . GLY A 1 110 ? -1.612 1.451 -9.892 1.00 98.81 110 GLY A O 1
ATOM 822 N N . ASN A 1 111 ? -1.611 3.687 -10.108 1.00 98.88 111 ASN A N 1
ATOM 823 C CA . ASN A 1 111 ? -0.176 3.845 -10.330 1.00 98.88 111 ASN A CA 1
ATOM 824 C C . ASN A 1 111 ? 0.581 4.070 -9.015 1.00 98.88 111 ASN A C 1
ATOM 826 O O . ASN A 1 111 ? 0.013 4.536 -8.026 1.00 98.88 111 ASN A O 1
ATOM 830 N N . SER A 1 112 ? 1.889 3.831 -9.046 1.00 98.75 112 SER A N 1
ATOM 831 C CA . SER A 1 112 ? 2.818 4.222 -7.985 1.00 98.75 112 SER A CA 1
ATOM 832 C C . SER A 1 112 ? 3.956 5.075 -8.543 1.00 98.75 112 SER A C 1
ATOM 834 O O . SER A 1 112 ? 4.333 4.964 -9.709 1.00 98.75 112 SER A O 1
ATOM 836 N N . GLY A 1 113 ? 4.540 5.917 -7.691 1.00 98.56 113 GLY A N 1
ATOM 837 C CA . GLY A 1 113 ? 5.727 6.696 -8.029 1.00 98.56 113 GLY A CA 1
ATOM 838 C C . GLY A 1 113 ? 7.000 5.850 -8.180 1.00 98.56 113 GLY A C 1
ATOM 839 O O . GLY A 1 113 ? 6.972 4.633 -8.364 1.00 98.56 113 GLY A O 1
ATOM 840 N N . SER A 1 114 ? 8.152 6.516 -8.094 1.00 98.50 114 SER A N 1
ATOM 841 C CA . SER A 1 114 ? 9.463 5.849 -8.171 1.00 98.50 114 SER A CA 1
ATOM 842 C C . SER A 1 114 ? 9.767 5.053 -6.901 1.00 98.50 114 SER A C 1
ATOM 844 O O . SER A 1 114 ? 9.182 5.316 -5.850 1.00 98.50 114 SER A O 1
ATOM 846 N N . ARG A 1 115 ? 10.746 4.143 -6.967 1.00 98.56 115 ARG A N 1
ATOM 847 C CA . ARG A 1 115 ? 11.266 3.388 -5.808 1.00 98.56 115 ARG A CA 1
ATOM 848 C C . ARG A 1 115 ? 10.224 2.518 -5.094 1.00 98.56 115 ARG A C 1
ATOM 850 O O . ARG A 1 115 ? 10.297 2.339 -3.880 1.00 98.56 115 ARG A O 1
ATOM 857 N N . ALA A 1 116 ? 9.247 1.992 -5.828 1.00 98.75 116 ALA A N 1
ATOM 858 C CA . ALA A 1 116 ? 8.325 0.999 -5.287 1.00 98.75 116 ALA A CA 1
ATOM 859 C C . ALA A 1 116 ? 9.106 -0.251 -4.837 1.00 98.75 116 ALA A C 1
ATOM 861 O O . ALA A 1 116 ? 9.953 -0.737 -5.579 1.00 98.75 116 ALA A O 1
ATOM 862 N N . GLY A 1 117 ? 8.870 -0.739 -3.620 1.00 98.50 117 GLY A N 1
ATOM 863 C CA . GLY A 1 117 ? 9.546 -1.910 -3.053 1.00 98.50 117 GLY A CA 1
ATOM 864 C C . GLY A 1 117 ? 11.038 -1.722 -2.745 1.00 98.50 117 GLY A C 1
ATOM 865 O O . GLY A 1 117 ? 11.776 -2.709 -2.724 1.00 98.50 117 GLY A O 1
ATOM 866 N N . TRP A 1 118 ? 11.518 -0.487 -2.529 1.00 98.19 118 TRP A N 1
ATOM 867 C CA . TRP A 1 118 ? 12.935 -0.243 -2.217 1.00 98.19 118 TRP A CA 1
ATOM 868 C C . TRP A 1 118 ? 13.357 -0.963 -0.932 1.00 98.19 118 TRP A C 1
ATOM 870 O O . TRP A 1 118 ? 12.812 -0.709 0.143 1.00 98.19 118 TRP A O 1
ATOM 880 N N . GLY A 1 119 ? 14.345 -1.852 -1.037 1.00 98.25 119 GLY A N 1
ATOM 881 C CA . GLY A 1 119 ? 14.869 -2.573 0.121 1.00 98.25 119 GLY A CA 1
ATOM 882 C C . GLY A 1 119 ? 13.900 -3.611 0.688 1.00 98.25 119 GLY A C 1
ATOM 883 O O . GLY A 1 119 ? 14.091 -4.045 1.822 1.00 98.25 119 GLY A O 1
ATOM 884 N N . MET A 1 120 ? 12.846 -3.975 -0.053 1.00 98.56 120 MET A N 1
ATOM 885 C CA . MET A 1 120 ? 11.857 -4.967 0.375 1.00 98.56 120 MET A CA 1
ATOM 886 C C . MET A 1 120 ? 12.546 -6.296 0.712 1.00 98.56 120 MET A C 1
ATOM 888 O O . MET A 1 120 ? 13.403 -6.764 -0.035 1.00 98.56 120 MET A O 1
ATOM 892 N N . LYS A 1 121 ? 12.208 -6.867 1.870 1.00 98.62 121 LYS A N 1
ATOM 893 C CA . LYS A 1 121 ? 12.831 -8.069 2.450 1.00 98.62 121 LYS A CA 1
ATOM 894 C C . LYS A 1 121 ? 11.919 -9.293 2.363 1.00 98.62 121 LYS A C 1
ATOM 896 O O . LYS A 1 121 ? 12.405 -10.418 2.407 1.00 98.62 121 LYS A O 1
ATOM 901 N N . GLY A 1 122 ? 10.613 -9.078 2.228 1.00 98.31 122 GLY A N 1
ATOM 902 C CA . GLY A 1 122 ? 9.603 -10.124 2.111 1.00 98.31 122 GLY A CA 1
ATOM 903 C C . GLY A 1 122 ? 8.213 -9.546 1.846 1.00 98.31 122 GLY A C 1
ATOM 904 O O . GLY A 1 122 ? 8.049 -8.333 1.739 1.00 98.31 122 GLY A O 1
ATOM 905 N N . GLY A 1 123 ? 7.211 -10.420 1.730 1.00 98.62 123 GLY A N 1
ATOM 906 C CA . GLY A 1 123 ? 5.826 -10.045 1.419 1.00 98.62 123 GLY A CA 1
ATOM 907 C C . GLY A 1 123 ? 5.529 -9.922 -0.078 1.00 98.62 123 GLY A C 1
ATOM 908 O O . GLY A 1 123 ? 6.332 -10.334 -0.923 1.00 98.62 123 GLY A O 1
ATOM 909 N N . ASN A 1 124 ? 4.359 -9.362 -0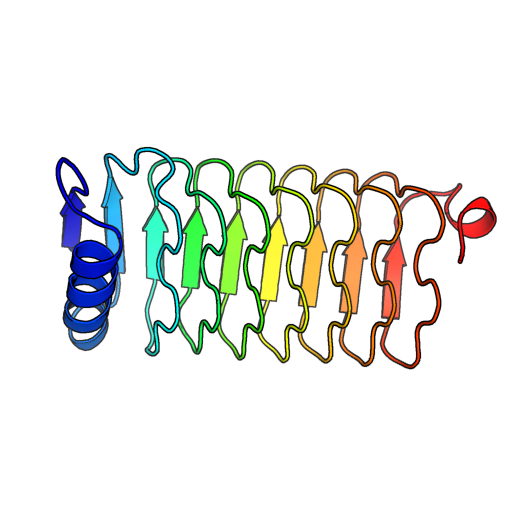.394 1.00 98.88 124 ASN A N 1
ATOM 910 C CA . ASN A 1 124 ? 3.887 -9.154 -1.761 1.00 98.88 124 ASN A CA 1
ATOM 911 C C . ASN A 1 124 ? 3.513 -7.685 -1.995 1.00 98.88 124 ASN A C 1
ATOM 913 O O . ASN A 1 124 ? 2.690 -7.129 -1.271 1.00 98.88 124 ASN A O 1
ATOM 917 N N . LEU A 1 125 ? 4.061 -7.080 -3.043 1.00 98.88 125 LEU A N 1
ATOM 918 C CA . LEU A 1 125 ? 3.652 -5.771 -3.542 1.00 98.88 125 LEU A CA 1
ATOM 919 C C . LEU A 1 125 ? 3.051 -5.945 -4.935 1.00 98.88 125 LEU A C 1
ATOM 921 O O . LEU A 1 125 ? 3.749 -6.351 -5.857 1.00 98.88 125 LEU A O 1
ATOM 925 N N . ILE A 1 126 ? 1.772 -5.622 -5.094 1.00 98.94 126 ILE A N 1
ATOM 926 C CA . ILE A 1 126 ? 1.047 -5.707 -6.360 1.00 98.94 126 ILE A CA 1
ATOM 927 C C . ILE A 1 126 ? 0.619 -4.305 -6.777 1.00 98.94 126 ILE A C 1
ATOM 929 O O . ILE A 1 126 ? -0.067 -3.612 -6.030 1.00 98.94 126 ILE A O 1
ATOM 933 N N . ILE A 1 127 ? 1.003 -3.890 -7.981 1.00 98.94 127 ILE A N 1
ATOM 934 C CA . ILE A 1 127 ? 0.640 -2.598 -8.560 1.00 98.94 127 ILE A CA 1
ATOM 935 C C . ILE A 1 127 ? -0.018 -2.856 -9.912 1.00 98.94 127 ILE A C 1
ATOM 937 O O . ILE A 1 127 ? 0.616 -3.345 -10.845 1.00 98.94 127 ILE A O 1
ATOM 941 N N . CYS A 1 128 ? -1.307 -2.542 -10.017 1.00 98.81 128 CYS A N 1
ATOM 942 C CA . CYS A 1 128 ? -2.083 -2.797 -11.229 1.00 98.81 128 CYS A CA 1
ATOM 943 C C . CYS A 1 128 ? -1.825 -1.759 -12.335 1.00 98.81 128 CYS A C 1
ATOM 945 O O . CYS A 1 128 ? -2.095 -2.033 -13.500 1.00 98.81 128 CYS A O 1
ATOM 947 N N . GLY A 1 129 ? -1.326 -0.572 -11.982 1.00 98.75 129 GLY A N 1
ATOM 948 C CA . GLY A 1 129 ? -0.943 0.477 -12.923 1.00 98.75 129 GLY A CA 1
ATOM 949 C C . GLY A 1 129 ? 0.559 0.531 -13.206 1.00 98.75 129 GLY A C 1
ATOM 950 O O . GLY A 1 129 ? 1.292 -0.449 -13.083 1.00 98.75 129 GLY A O 1
ATOM 951 N N . ASN A 1 130 ? 1.016 1.717 -13.599 1.00 98.81 130 ASN A N 1
ATOM 952 C CA . ASN A 1 130 ? 2.411 1.997 -13.920 1.00 98.81 130 ASN A CA 1
ATOM 953 C C . ASN A 1 130 ? 3.235 2.308 -12.664 1.00 98.81 130 ASN A C 1
ATOM 955 O O . ASN A 1 130 ? 2.707 2.801 -11.661 1.00 98.81 130 ASN A O 1
ATOM 959 N N . VAL A 1 131 ? 4.547 2.099 -12.762 1.00 98.75 131 VAL A N 1
ATOM 960 C CA . VAL A 1 131 ? 5.523 2.445 -11.720 1.00 98.75 131 VAL A CA 1
ATOM 961 C C . VAL A 1 131 ? 6.660 3.298 -12.265 1.00 98.75 131 VAL A C 1
ATOM 963 O O . VAL A 1 131 ? 7.016 3.226 -13.441 1.00 98.75 131 VAL A O 1
ATOM 966 N N . GLY A 1 132 ? 7.254 4.111 -11.391 1.00 98.44 132 GLY A N 1
ATOM 967 C CA . GLY A 1 132 ? 8.416 4.924 -11.735 1.00 98.44 132 GLY A CA 1
ATOM 968 C C . GLY A 1 132 ? 9.735 4.143 -11.775 1.00 98.44 132 GLY A C 1
ATOM 969 O O . GLY A 1 132 ? 9.787 2.920 -11.620 1.00 98.44 132 GLY A O 1
ATOM 970 N N . ARG A 1 133 ? 10.829 4.894 -11.949 1.00 98.50 133 ARG A N 1
ATOM 971 C CA . ARG A 1 133 ? 12.204 4.367 -11.947 1.00 98.50 133 ARG A CA 1
ATOM 972 C C . ARG A 1 133 ? 12.593 3.752 -10.601 1.00 98.50 133 ARG A C 1
ATOM 974 O O . ARG A 1 133 ? 12.027 4.118 -9.564 1.00 98.50 133 ARG A O 1
ATOM 981 N N . TRP A 1 134 ? 13.613 2.895 -10.607 1.00 98.56 134 TRP A N 1
ATOM 982 C CA . TRP A 1 134 ? 14.176 2.245 -9.412 1.00 98.56 134 TRP A CA 1
ATOM 983 C C . TRP A 1 134 ? 13.195 1.364 -8.639 1.00 98.56 134 TRP A C 1
ATOM 985 O O . TRP A 1 134 ? 13.324 1.185 -7.426 1.00 98.56 134 TRP A O 1
ATOM 995 N N . THR A 1 135 ? 12.184 0.835 -9.320 1.00 98.50 135 THR A N 1
ATOM 996 C CA . THR A 1 135 ? 11.277 -0.140 -8.714 1.00 98.50 135 THR A CA 1
ATOM 997 C C . THR A 1 135 ? 12.047 -1.418 -8.382 1.00 98.50 135 THR A C 1
ATOM 999 O O . THR A 1 135 ? 12.827 -1.895 -9.197 1.00 98.50 135 THR A O 1
ATOM 1002 N N . GLY A 1 136 ? 11.876 -1.942 -7.169 1.00 98.12 136 GLY A N 1
ATOM 1003 C CA . GLY A 1 136 ? 12.596 -3.112 -6.666 1.00 98.12 136 GLY A CA 1
ATOM 1004 C C . GLY A 1 136 ? 14.097 -2.900 -6.465 1.00 98.12 136 GLY A C 1
ATOM 1005 O O . GLY A 1 136 ? 14.861 -3.860 -6.404 1.00 98.12 136 GLY A O 1
ATOM 1006 N N . LYS A 1 137 ? 14.551 -1.643 -6.368 1.00 98.31 137 LYS A N 1
ATOM 1007 C CA . LYS A 1 137 ? 15.952 -1.364 -6.052 1.00 98.31 137 LYS A CA 1
ATOM 1008 C C . LYS A 1 137 ? 16.319 -2.004 -4.712 1.00 98.31 137 LYS A C 1
ATOM 1010 O O . LYS A 1 137 ? 15.579 -1.862 -3.738 1.00 98.31 137 LYS A O 1
ATOM 1015 N N . MET A 1 138 ? 17.470 -2.671 -4.645 1.00 98.00 138 MET A N 1
ATOM 1016 C CA . MET A 1 138 ? 17.972 -3.333 -3.433 1.00 98.00 138 MET A CA 1
ATOM 1017 C C . MET A 1 138 ? 16.992 -4.332 -2.791 1.00 98.00 138 MET A C 1
ATOM 1019 O O . MET A 1 138 ? 17.020 -4.506 -1.574 1.00 98.00 138 MET A O 1
ATOM 1023 N N . THR A 1 139 ? 16.104 -4.979 -3.555 1.00 98.19 139 THR A N 1
ATOM 1024 C CA . THR A 1 139 ? 15.230 -6.018 -2.987 1.00 98.19 139 THR A CA 1
ATOM 1025 C C . THR A 1 139 ? 16.068 -7.176 -2.433 1.00 98.19 139 THR A C 1
ATOM 1027 O O . THR A 1 139 ? 16.956 -7.713 -3.097 1.00 98.19 139 THR A O 1
ATOM 1030 N N . LEU A 1 140 ? 15.792 -7.524 -1.177 1.00 98.38 140 LEU A N 1
ATOM 1031 C CA . LEU A 1 140 ? 16.432 -8.586 -0.401 1.00 98.38 140 LEU A CA 1
ATOM 1032 C C . LEU A 1 140 ? 15.537 -9.832 -0.278 1.00 98.38 140 LEU A C 1
ATOM 1034 O O . LEU A 1 140 ? 15.989 -10.855 0.230 1.00 98.38 140 LEU A O 1
ATOM 1038 N N . GLY A 1 141 ? 14.278 -9.752 -0.716 1.00 98.19 141 GLY A N 1
ATOM 1039 C CA . GLY A 1 141 ? 13.328 -10.861 -0.748 1.00 98.19 141 GLY A CA 1
ATOM 1040 C C . GLY A 1 141 ? 11.896 -10.406 -1.045 1.00 98.19 141 GLY A C 1
ATOM 1041 O O . GLY A 1 141 ? 11.611 -9.213 -1.138 1.00 98.19 141 GLY A O 1
ATOM 1042 N N . GLY A 1 142 ? 10.978 -11.367 -1.177 1.00 98.38 142 GLY A N 1
ATOM 1043 C CA . GLY A 1 142 ? 9.565 -11.109 -1.483 1.00 98.38 142 GLY A CA 1
ATOM 1044 C C . GLY A 1 142 ? 9.245 -11.085 -2.979 1.00 98.38 142 GLY A C 1
ATOM 1045 O O . GLY A 1 142 ? 10.041 -11.528 -3.812 1.00 98.38 142 GLY A O 1
ATOM 1046 N N . ARG A 1 143 ? 8.036 -10.617 -3.309 1.00 98.81 143 ARG A N 1
ATOM 1047 C CA . ARG A 1 143 ? 7.520 -10.553 -4.682 1.00 98.81 143 ARG A CA 1
ATOM 1048 C C . ARG A 1 143 ? 6.967 -9.171 -4.996 1.00 98.81 143 ARG A C 1
ATOM 1050 O O . ARG A 1 143 ? 6.129 -8.659 -4.256 1.00 98.81 143 ARG A O 1
ATOM 1057 N N . ILE A 1 144 ? 7.390 -8.607 -6.121 1.00 98.81 144 ILE A N 1
ATOM 1058 C CA . ILE A 1 144 ? 6.834 -7.374 -6.684 1.00 98.81 144 ILE A CA 1
ATOM 1059 C C . ILE A 1 144 ? 6.151 -7.738 -8.004 1.00 98.81 144 ILE A C 1
ATOM 1061 O O . ILE A 1 144 ? 6.757 -8.375 -8.857 1.00 98.81 144 ILE A O 1
ATOM 1065 N N . ILE A 1 145 ? 4.886 -7.369 -8.176 1.00 98.88 145 ILE A N 1
ATOM 1066 C CA . ILE A 1 145 ? 4.080 -7.676 -9.361 1.00 98.88 145 ILE A CA 1
ATOM 1067 C C . ILE A 1 145 ? 3.557 -6.362 -9.927 1.00 98.88 145 ILE A C 1
ATOM 1069 O O . ILE A 1 145 ? 2.861 -5.623 -9.232 1.00 98.88 145 ILE A O 1
ATOM 1073 N N . ILE A 1 146 ? 3.883 -6.070 -11.183 1.00 98.81 146 ILE A N 1
ATOM 1074 C CA . ILE A 1 146 ? 3.495 -4.834 -11.863 1.00 98.81 146 ILE A CA 1
ATOM 1075 C C . ILE A 1 146 ? 2.737 -5.187 -13.141 1.00 98.81 146 ILE A C 1
ATOM 1077 O O . ILE A 1 146 ? 3.279 -5.837 -14.034 1.00 98.81 146 ILE A O 1
ATOM 1081 N N . LEU A 1 147 ? 1.484 -4.742 -13.234 1.00 98.69 147 LEU A N 1
ATOM 1082 C CA . LEU A 1 147 ? 0.617 -5.013 -14.388 1.00 98.69 147 LEU A CA 1
ATOM 1083 C C . LEU A 1 147 ? 0.611 -3.873 -15.422 1.00 98.69 147 LEU A C 1
ATOM 1085 O O . LEU A 1 147 ? -0.063 -3.979 -16.441 1.00 98.69 147 LEU A O 1
ATOM 1089 N N . GLY A 1 148 ? 1.352 -2.790 -15.176 1.00 98.44 148 GLY A N 1
ATOM 1090 C CA . GLY A 1 148 ? 1.545 -1.686 -16.115 1.00 98.44 148 GLY A CA 1
ATOM 1091 C C . GLY A 1 148 ? 2.990 -1.535 -16.590 1.00 98.44 148 GLY A C 1
ATOM 1092 O O . GLY A 1 148 ? 3.799 -2.459 -16.517 1.00 98.44 148 GLY A O 1
ATOM 1093 N N . LYS A 1 149 ? 3.315 -0.334 -17.076 1.00 98.62 149 LYS A N 1
ATOM 1094 C CA . LYS A 1 149 ? 4.656 0.040 -17.536 1.00 98.62 149 LYS A CA 1
ATOM 1095 C C . LYS A 1 149 ? 5.593 0.317 -16.371 1.00 98.62 149 LYS A C 1
ATOM 1097 O O . LYS A 1 149 ? 5.185 0.882 -15.352 1.00 98.62 149 LYS A O 1
ATOM 1102 N N . VAL A 1 150 ? 6.865 -0.002 -16.574 1.00 98.62 150 VAL A N 1
ATOM 1103 C CA . VAL A 1 150 ? 7.929 0.251 -15.599 1.00 98.62 150 VAL A CA 1
ATOM 1104 C C . VAL A 1 150 ? 8.856 1.368 -16.068 1.00 98.62 150 VAL A C 1
ATOM 1106 O O . VAL A 1 150 ? 9.040 1.579 -17.272 1.00 98.62 150 VAL A O 1
ATOM 1109 N N . GLY A 1 151 ? 9.413 2.111 -15.111 1.00 98.44 151 GLY A N 1
ATOM 1110 C CA . GLY A 1 151 ? 10.490 3.068 -15.358 1.00 98.44 151 GLY A CA 1
ATOM 1111 C C . GLY A 1 151 ? 11.874 2.413 -15.371 1.00 98.44 151 GLY A C 1
ATOM 1112 O O . GLY A 1 151 ? 12.012 1.220 -15.123 1.00 98.44 151 GLY A O 1
ATOM 1113 N N . GLU A 1 152 ? 12.896 3.231 -15.622 1.00 98.44 152 GLU A N 1
ATOM 1114 C CA . GLU A 1 152 ? 14.300 2.808 -15.722 1.00 98.44 152 GLU A CA 1
ATOM 1115 C C . GLU A 1 152 ? 14.875 2.206 -14.433 1.00 98.44 152 GLU A C 1
ATOM 1117 O O . GLU A 1 152 ? 14.467 2.567 -13.321 1.00 98.44 152 GLU A O 1
ATOM 1122 N N . ALA A 1 153 ? 15.911 1.384 -14.600 1.00 98.19 153 ALA A 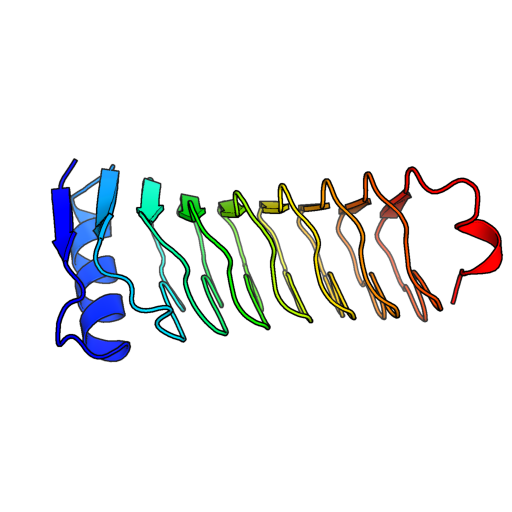N 1
ATOM 1123 C CA . ALA A 1 153 ? 16.669 0.729 -13.539 1.00 98.19 153 ALA A CA 1
ATOM 1124 C C . ALA A 1 153 ? 15.780 -0.109 -12.599 1.00 98.19 153 ALA A C 1
ATOM 1126 O O . ALA A 1 153 ? 15.868 -0.012 -11.369 1.00 98.19 153 ALA A O 1
ATOM 1127 N N . ILE A 1 154 ? 14.865 -0.889 -13.181 1.00 98.00 154 ILE A N 1
ATOM 1128 C CA . ILE A 1 154 ? 14.056 -1.849 -12.427 1.00 98.00 154 ILE A CA 1
ATOM 1129 C C . ILE A 1 154 ? 14.940 -2.991 -11.925 1.00 98.00 154 ILE A C 1
ATOM 1131 O O . ILE A 1 154 ? 15.740 -3.546 -12.671 1.00 98.00 154 ILE A O 1
ATOM 1135 N N . GLY A 1 155 ? 14.806 -3.322 -10.645 1.00 97.88 155 GLY A N 1
ATOM 1136 C CA . GLY A 1 155 ? 15.613 -4.357 -10.009 1.00 97.88 155 GLY A CA 1
ATOM 1137 C C . GLY A 1 155 ? 17.082 -3.980 -9.788 1.00 97.88 155 GLY A C 1
ATOM 1138 O O . GLY A 1 155 ? 17.892 -4.863 -9.515 1.00 97.88 155 GLY A O 1
ATOM 1139 N N . GLU A 1 156 ? 17.439 -2.690 -9.857 1.00 98.44 156 GLU A N 1
ATOM 1140 C CA . GLU A 1 156 ? 18.824 -2.253 -9.637 1.00 98.44 156 GLU A CA 1
ATOM 1141 C C . GLU A 1 156 ? 19.352 -2.766 -8.288 1.00 98.44 156 GLU A C 1
ATOM 1143 O O . GLU A 1 156 ? 18.787 -2.483 -7.225 1.00 98.44 156 GLU A O 1
ATOM 1148 N N . SER A 1 157 ? 20.476 -3.485 -8.317 1.00 97.75 157 SER A N 1
ATOM 1149 C CA . SER A 1 157 ? 21.109 -4.061 -7.119 1.00 97.75 157 SER A CA 1
ATOM 1150 C C . SER A 1 157 ? 20.211 -5.022 -6.318 1.00 97.75 157 SER A C 1
ATOM 1152 O O . SER A 1 157 ? 20.304 -5.066 -5.091 1.00 97.75 157 SER A O 1
ATOM 1154 N N . MET A 1 158 ? 19.318 -5.775 -6.967 1.00 97.25 158 MET A N 1
ATOM 1155 C CA . MET A 1 158 ? 18.590 -6.860 -6.299 1.00 97.25 158 MET A CA 1
ATOM 1156 C C . MET A 1 158 ? 19.538 -7.959 -5.804 1.00 97.25 158 MET A C 1
ATOM 1158 O O . MET A 1 158 ? 20.437 -8.391 -6.520 1.00 97.25 158 MET A O 1
ATOM 1162 N N . TYR A 1 159 ? 19.292 -8.449 -4.589 1.00 97.00 159 TYR A N 1
ATOM 1163 C CA . TYR A 1 159 ? 20.025 -9.573 -3.998 1.00 97.00 159 TYR A CA 1
ATOM 1164 C C . TYR A 1 159 ? 19.202 -10.866 -4.010 1.00 97.00 159 TYR A C 1
ATOM 1166 O O . TYR A 1 159 ? 19.761 -11.948 -4.163 1.00 97.00 159 TYR A O 1
ATOM 1174 N N . ASN A 1 160 ? 17.882 -10.768 -3.815 1.00 97.25 160 ASN A N 1
ATOM 1175 C CA . ASN A 1 160 ? 16.947 -11.897 -3.818 1.00 97.25 160 ASN A CA 1
ATOM 1176 C C . ASN A 1 160 ? 15.506 -11.387 -4.053 1.00 97.25 160 ASN A C 1
ATOM 1178 O O . ASN A 1 160 ? 15.264 -10.181 -4.083 1.00 97.25 160 ASN A O 1
ATOM 1182 N N . GLY A 1 161 ? 14.542 -12.298 -4.183 1.00 96.94 161 GLY A N 1
ATOM 1183 C CA . GLY A 1 161 ? 13.149 -11.997 -4.514 1.00 96.94 161 GLY A CA 1
ATOM 1184 C C . GLY A 1 161 ? 12.868 -12.090 -6.012 1.00 96.94 161 GLY A C 1
ATOM 1185 O O . GLY A 1 161 ? 13.730 -12.474 -6.800 1.00 96.94 161 GLY A O 1
ATOM 1186 N N . VAL A 1 162 ? 11.634 -11.771 -6.404 1.00 98.31 162 VAL A N 1
ATOM 1187 C CA . VAL A 1 162 ? 11.191 -11.850 -7.804 1.00 98.31 162 VAL A CA 1
ATOM 1188 C C . VAL A 1 162 ? 10.364 -10.622 -8.162 1.00 98.31 162 VAL A C 1
ATOM 1190 O O . VAL A 1 162 ? 9.474 -10.229 -7.404 1.00 98.31 162 VAL A O 1
ATOM 1193 N N . ILE A 1 163 ? 10.634 -10.041 -9.331 1.00 98.44 163 ILE A N 1
ATOM 1194 C CA . ILE A 1 163 ? 9.791 -9.006 -9.930 1.00 98.44 163 ILE A CA 1
ATOM 1195 C C . ILE A 1 163 ? 9.109 -9.587 -11.169 1.00 98.44 163 ILE A C 1
ATOM 1197 O O . ILE A 1 163 ? 9.777 -10.039 -12.095 1.00 98.44 163 ILE A O 1
ATOM 1201 N N . HIS A 1 164 ? 7.780 -9.562 -11.186 1.00 98.50 164 HIS A N 1
ATOM 1202 C CA . HIS A 1 164 ? 6.963 -9.887 -12.349 1.00 98.50 164 HIS A CA 1
ATOM 1203 C C . HIS A 1 164 ? 6.453 -8.593 -12.979 1.00 98.50 164 HIS A C 1
ATOM 1205 O O . HIS A 1 164 ? 5.918 -7.730 -12.282 1.00 98.50 164 HIS A O 1
ATOM 1211 N N . VAL A 1 165 ? 6.596 -8.470 -14.294 1.00 97.81 165 VAL A N 1
ATOM 1212 C CA . VAL A 1 165 ? 6.189 -7.286 -15.057 1.00 97.81 165 VAL A CA 1
ATOM 1213 C C . VAL A 1 165 ? 5.412 -7.705 -16.296 1.00 97.81 165 VAL A C 1
ATOM 1215 O O . VAL A 1 165 ? 5.755 -8.703 -16.925 1.00 97.81 165 VAL A O 1
ATOM 1218 N N . LEU A 1 166 ? 4.375 -6.940 -16.644 1.00 97.44 166 LEU A N 1
ATOM 1219 C CA . LEU A 1 166 ? 3.655 -7.096 -17.913 1.00 97.44 166 LEU A CA 1
ATOM 1220 C C . LEU A 1 166 ? 4.294 -6.292 -19.063 1.00 97.44 166 LEU A C 1
ATOM 1222 O O . LEU A 1 166 ? 4.025 -6.562 -20.227 1.00 97.44 166 LEU A O 1
ATOM 1226 N N . ASP A 1 167 ? 5.119 -5.290 -18.750 1.00 98.06 167 ASP A N 1
ATOM 1227 C CA . ASP A 1 167 ? 5.746 -4.407 -19.738 1.00 98.06 167 ASP A CA 1
ATOM 1228 C C . ASP A 1 167 ? 6.733 -5.165 -20.642 1.00 98.06 167 ASP A C 1
ATOM 1230 O O . ASP A 1 167 ? 7.826 -5.527 -20.209 1.00 98.06 167 ASP A O 1
ATOM 1234 N N . GLU A 1 168 ? 6.376 -5.354 -21.915 1.00 97.56 168 GLU A N 1
ATOM 1235 C CA . GLU A 1 168 ? 7.223 -6.006 -22.928 1.00 97.56 168 GLU A CA 1
ATOM 1236 C C . GLU A 1 168 ? 8.567 -5.288 -23.132 1.00 97.56 168 GLU A C 1
ATOM 1238 O O . GLU A 1 168 ? 9.549 -5.905 -23.534 1.00 97.56 168 GLU A O 1
ATOM 1243 N N . ALA A 1 169 ? 8.640 -3.990 -22.816 1.00 97.38 169 ALA A N 1
ATOM 1244 C CA . ALA A 1 169 ? 9.868 -3.206 -22.908 1.00 97.38 169 ALA A CA 1
ATOM 1245 C C . ALA A 1 169 ? 10.710 -3.238 -21.618 1.00 97.38 169 ALA A C 1
ATOM 1247 O O . ALA A 1 169 ? 11.669 -2.472 -21.504 1.00 97.38 169 ALA A O 1
ATOM 1248 N N . ALA A 1 170 ? 10.356 -4.059 -20.622 1.00 97.38 170 ALA A N 1
ATOM 1249 C CA . ALA A 1 170 ? 11.045 -4.079 -19.331 1.00 97.38 170 ALA A CA 1
ATOM 1250 C C . ALA A 1 170 ? 12.514 -4.511 -19.427 1.00 97.38 170 ALA A C 1
ATOM 1252 O O . ALA A 1 170 ? 13.333 -4.002 -18.666 1.00 97.38 170 ALA A O 1
ATOM 1253 N N . GLU A 1 171 ? 12.862 -5.395 -20.368 1.00 96.94 171 GLU A N 1
ATOM 1254 C CA . GLU A 1 171 ? 14.233 -5.901 -20.528 1.00 96.94 171 GLU A CA 1
ATOM 1255 C C . GLU A 1 171 ? 15.238 -4.770 -20.803 1.00 96.94 171 GLU A C 1
ATOM 1257 O O . GLU A 1 171 ? 16.321 -4.743 -20.225 1.00 96.94 171 GLU A O 1
ATOM 1262 N N . GLY A 1 172 ? 14.842 -3.762 -21.587 1.00 97.94 172 GLY A N 1
ATOM 1263 C CA . GLY A 1 172 ? 15.672 -2.588 -21.877 1.00 97.94 172 GLY A CA 1
ATOM 1264 C C . GLY A 1 172 ? 15.807 -1.587 -20.723 1.00 97.94 172 GLY A C 1
ATOM 1265 O O . GLY A 1 172 ? 16.497 -0.586 -20.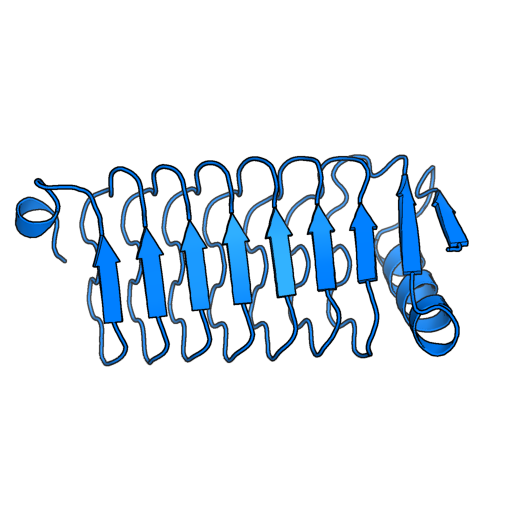881 1.00 97.94 172 GLY A O 1
ATOM 1266 N N . LYS A 1 173 ? 15.138 -1.831 -19.591 1.00 98.06 173 LYS A N 1
ATOM 1267 C CA . LYS A 1 173 ? 15.060 -0.924 -18.433 1.00 98.06 173 LYS A CA 1
ATOM 1268 C C . LYS A 1 173 ? 15.638 -1.544 -17.162 1.00 98.06 173 LYS A C 1
ATOM 1270 O O . LYS A 1 173 ? 15.521 -0.939 -16.093 1.00 98.06 173 LYS A O 1
ATOM 1275 N N . LEU A 1 174 ? 16.187 -2.757 -17.244 1.00 96.75 174 LEU A N 1
ATOM 1276 C CA . LEU A 1 174 ? 16.789 -3.451 -16.104 1.00 96.75 174 LEU A CA 1
ATOM 1277 C C . LEU A 1 174 ? 17.962 -2.635 -15.542 1.00 96.75 174 LEU A C 1
ATOM 1279 O O . LEU A 1 174 ? 18.676 -1.961 -16.287 1.00 96.75 174 LEU A O 1
ATOM 1283 N N . GLY A 1 175 ? 18.102 -2.644 -14.215 1.00 91.25 175 GLY A N 1
ATOM 1284 C CA . GLY A 1 175 ? 19.177 -1.962 -13.486 1.00 91.25 175 GLY A CA 1
ATOM 1285 C C . GLY A 1 175 ? 20.233 -2.900 -12.928 1.00 91.25 175 GLY A C 1
ATOM 1286 O O . GLY A 1 175 ? 20.045 -4.132 -12.986 1.00 91.25 175 GLY A O 1
#

Foldseek 3Di:
DEEDECVPHAQVRQLVVLLVCQVPPQEYEYPPQVQEELHNALREHEHEYEYPAEHEYCACHQPYYYEYHYAAEYEANHPHQHAEYEYEACEEYEEHHNACHQEYEYEHCYEYEEAACHLHQEYEYHYLEEYEENHLPQDNEYEYEYNYYYYAQHNHNHDYYDYHYPDPCVVVRHD

Secondary structure (DSSP, 8-state):
-EEEE-TT--HHHHHHHHHHHTTT-SEEEEE--TT-SSTTTT-BSSSEEEESS---TTTTTT-EEEEEEESS-B-TTTTTT--EEEEEESS-B-SS-STT--SSEEEESS---SSTTTT--SSEEEESS---TTTTTT-EEEEEEESS---SSBTTT--EEEEEE--TTGGGGB-